Protein AF-A0A529XAT5-F1 (afdb_monomer)

Sequence (144 aa):
LGLAIGARLVDLMGGKIGVESEIGRGFVFWFAVPLPAHNQEAADKLVPVDVTGARVLVIDDNPVNREILLEQLRSWSFDCAAAESGAVGLAFLDRACQLGASVDCIILDYQMPGMNGADVAKAIASDSRLSSIPVVLLTSVDQV

Nearest PDB structures (foldseek):
  6xvu-assembly2_C  TM=8.994E-01  e=1.234E-06  Deinococcus radiodurans R1 = ATCC 13939 = DSM 20539
  8phx-assembly1_A  TM=9.118E-01  e=1.913E-05  Candida albicans SC5314
  8pdc-assembly1_A  TM=8.447E-01  e=1.913E-05  Thermochaetoides thermophila
  1oxk-assembly1_B  TM=8.726E-01  e=1.044E-04  Saccharomyces cerevisiae
  2r25-assembly1_B  TM=8.627E-01  e=3.851E-04  Saccharomyces cerevisiae

Mean predicted aligned error: 13.42 Å

Foldseek 3Di:
DCVVVVQVVQVVQVKDWDKDDDVPPGIDIDIDGDDPDPPPPPPPPPPPPVQAAAEEEEEAQDPVVVVVVVVVCVVSNYHYDYDNHLVRSVVVVVVCVVVVHDHQEYEAEQDDPPQGRVNSLVVQCPDPSRVPRYYHYDYDDPPD

pLDDT: mean 87.67, std 13.62, range [38.06, 97.94]

Radius of gyration: 25.43 Å; Cα contacts (8 Å, |Δi|>4): 197; chains: 1; bounding box: 49×33×68 Å

Solvent-accessible surface area (backbone atoms only — not comparable to full-atom values): 8511 Å² total; per-residue (Å²): 128,72,55,71,60,53,47,53,52,35,51,75,51,70,29,48,72,54,76,50,73,48,96,96,74,54,74,48,78,50,72,50,64,76,69,86,79,79,79,66,81,65,73,66,73,77,66,81,69,80,41,70,70,44,29,37,40,36,28,36,59,49,68,67,59,44,52,54,51,50,53,54,41,45,76,63,41,32,39,72,50,76,22,64,32,44,68,52,35,52,52,49,51,53,51,30,57,78,71,74,47,82,62,66,32,34,41,32,35,41,89,34,85,93,49,28,28,68,58,43,52,49,53,36,58,70,34,86,91,43,44,82,45,50,73,48,75,44,71,90,75,81,84,126

Secondary structure (DSSP, 8-state):
-THHHHHHHHHHTT-EEEEEEETTTEEEEEEE-------------------TT-EEEEE-S-HHHHHHHHHHHHHTT-EEEEESSHHHHHHHHHHHHHTT----EEEEES--SSS-HHHHHHHHHH-TTTTTS-EEEE------

Structure (mmCIF, N/CA/C/O backbone):
data_AF-A0A529XAT5-F1
#
_entry.id   AF-A0A529XAT5-F1
#
loop_
_atom_site.group_PDB
_atom_site.id
_atom_site.type_symbol
_atom_site.label_atom_id
_atom_site.label_alt_id
_atom_site.label_comp_id
_atom_site.label_asym_id
_atom_site.label_entity_id
_atom_site.label_seq_id
_atom_site.pdbx_PDB_ins_code
_atom_site.Cartn_x
_atom_site.Cartn_y
_atom_site.Cartn_z
_atom_site.occupancy
_atom_site.B_iso_or_equiv
_atom_site.auth_seq_id
_atom_site.auth_comp_id
_atom_site.auth_asym_id
_atom_site.auth_atom_id
_atom_site.pdbx_PDB_model_num
ATOM 1 N N . LEU A 1 1 ? 32.599 -4.491 -32.874 1.00 57.88 1 LEU A N 1
ATOM 2 C CA . LEU A 1 1 ? 31.161 -4.661 -33.185 1.00 57.88 1 LEU A CA 1
ATOM 3 C C . LEU A 1 1 ? 30.641 -5.859 -32.397 1.00 57.88 1 LEU A C 1
ATOM 5 O O . LEU A 1 1 ? 31.216 -6.930 -32.535 1.00 57.88 1 LEU A O 1
ATOM 9 N N . GLY A 1 2 ? 29.600 -5.698 -31.575 1.00 69.38 2 GLY A N 1
ATOM 10 C CA . GLY A 1 2 ? 29.016 -6.742 -30.705 1.00 69.38 2 GLY A CA 1
ATOM 11 C C . GLY A 1 2 ? 28.324 -7.912 -31.425 1.00 69.38 2 GLY A C 1
ATOM 12 O O . GLY A 1 2 ? 27.468 -8.573 -30.846 1.00 69.38 2 GLY A O 1
ATOM 13 N N . LEU A 1 3 ? 28.691 -8.183 -32.679 1.00 77.19 3 LEU A N 1
ATOM 14 C CA . LEU A 1 3 ? 28.099 -9.218 -33.527 1.00 77.19 3 LEU A CA 1
ATOM 15 C C . LEU A 1 3 ? 28.355 -10.630 -32.998 1.00 77.19 3 LEU A C 1
ATOM 17 O O . LEU A 1 3 ? 27.495 -11.484 -33.151 1.00 77.19 3 LEU A O 1
ATOM 21 N N . ALA A 1 4 ? 29.484 -10.872 -32.325 1.00 78.56 4 ALA A N 1
ATOM 22 C CA . ALA A 1 4 ? 29.755 -12.169 -31.700 1.00 78.56 4 ALA A CA 1
ATOM 23 C C . ALA A 1 4 ? 28.759 -12.489 -30.568 1.00 78.56 4 ALA A C 1
ATOM 25 O O . ALA A 1 4 ? 28.336 -13.632 -30.420 1.00 78.56 4 ALA A O 1
ATOM 26 N N . ILE A 1 5 ? 28.348 -11.471 -29.801 1.00 83.19 5 ILE A N 1
ATOM 27 C CA . ILE A 1 5 ? 27.349 -11.615 -28.732 1.00 83.19 5 ILE A CA 1
ATOM 28 C C . ILE A 1 5 ? 25.958 -11.797 -29.348 1.00 83.19 5 ILE A C 1
ATOM 30 O O . ILE A 1 5 ? 25.243 -12.722 -28.975 1.00 83.19 5 ILE A O 1
ATOM 34 N N . GLY A 1 6 ? 25.605 -10.968 -30.338 1.00 85.81 6 GLY A N 1
ATOM 35 C CA . GLY A 1 6 ? 24.329 -11.074 -31.050 1.00 85.81 6 GLY A CA 1
ATOM 36 C C . GLY A 1 6 ? 24.149 -12.421 -31.755 1.00 85.81 6 GLY A C 1
ATOM 37 O O . GLY A 1 6 ? 23.099 -13.039 -31.628 1.00 85.81 6 GLY A O 1
ATOM 38 N N . ALA A 1 7 ? 25.189 -12.927 -32.422 1.00 86.12 7 ALA A N 1
ATOM 39 C CA . ALA A 1 7 ? 25.148 -14.224 -33.089 1.00 86.12 7 ALA A CA 1
ATOM 40 C C . ALA A 1 7 ? 24.942 -15.373 -32.099 1.00 86.12 7 ALA A C 1
ATOM 42 O O . ALA A 1 7 ? 24.116 -16.245 -32.345 1.00 86.12 7 ALA A O 1
ATOM 43 N N . ARG A 1 8 ? 25.628 -15.341 -30.950 1.00 89.19 8 ARG A N 1
ATOM 44 C CA . ARG A 1 8 ? 25.456 -16.357 -29.907 1.00 89.19 8 ARG A CA 1
ATOM 45 C C . ARG A 1 8 ? 24.049 -16.346 -29.311 1.00 89.19 8 ARG A C 1
ATOM 47 O O . ARG A 1 8 ? 23.501 -17.409 -29.053 1.00 89.19 8 ARG A O 1
ATOM 54 N N . LEU A 1 9 ? 23.465 -15.167 -29.095 1.00 91.62 9 LEU A N 1
ATOM 55 C CA . LEU A 1 9 ? 22.089 -15.045 -28.605 1.00 91.62 9 LEU A CA 1
ATOM 56 C C . LEU A 1 9 ? 21.081 -15.588 -29.617 1.00 91.62 9 LEU A C 1
ATOM 58 O O . LEU A 1 9 ? 20.211 -16.368 -29.249 1.00 91.62 9 LEU A O 1
ATOM 62 N N . VAL A 1 10 ? 21.229 -15.224 -30.891 1.00 93.50 10 VAL A N 1
ATOM 63 C CA . VAL A 1 10 ? 20.347 -15.707 -31.958 1.00 93.50 10 VAL A CA 1
ATOM 64 C C . VAL A 1 10 ? 20.439 -17.229 -32.105 1.00 93.50 10 VAL A C 1
ATOM 66 O O . VAL A 1 10 ? 19.407 -17.874 -32.256 1.00 93.50 10 VAL A O 1
ATOM 69 N N . ASP A 1 11 ? 21.635 -17.810 -31.985 1.00 92.12 11 ASP A N 1
ATOM 70 C CA . ASP A 1 11 ? 21.846 -19.263 -32.037 1.00 92.12 11 ASP A CA 1
ATOM 71 C C . ASP A 1 11 ? 21.209 -19.981 -30.832 1.00 92.12 11 ASP A C 1
ATOM 73 O O . ASP A 1 11 ? 20.482 -20.960 -30.993 1.00 92.12 11 ASP A O 1
ATOM 77 N N . LEU A 1 12 ? 21.368 -19.430 -29.620 1.00 93.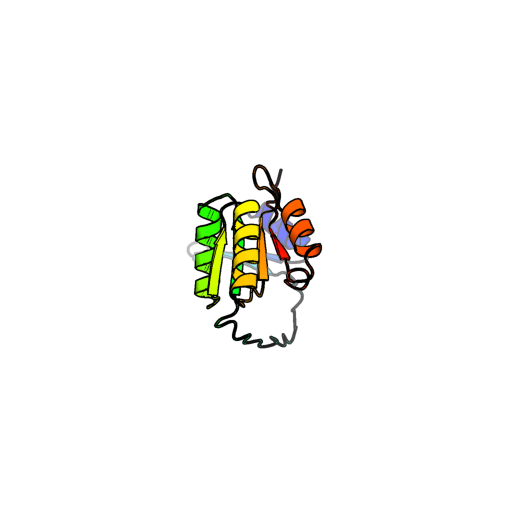75 12 LEU A N 1
ATOM 78 C CA . LEU A 1 12 ? 20.694 -19.932 -28.413 1.00 93.75 12 LEU A CA 1
ATOM 79 C C . LEU A 1 12 ? 19.163 -19.861 -28.512 1.00 93.75 12 LEU A C 1
ATOM 81 O O . LEU A 1 12 ? 18.472 -20.695 -27.931 1.00 93.75 12 LEU A O 1
ATOM 85 N N . MET A 1 13 ? 18.633 -18.885 -29.251 1.00 93.44 13 MET A N 1
ATOM 86 C CA . MET A 1 13 ? 17.202 -18.741 -29.532 1.00 93.44 13 MET A CA 1
ATOM 87 C C . MET A 1 13 ? 16.725 -19.617 -30.705 1.00 93.44 13 MET A C 1
ATOM 89 O O . MET A 1 13 ? 15.557 -19.540 -31.078 1.00 93.44 13 MET A O 1
ATOM 93 N N . GLY A 1 14 ? 17.596 -20.432 -31.313 1.00 94.06 14 GLY A N 1
ATOM 94 C CA . GLY A 1 14 ? 17.258 -21.270 -32.469 1.00 94.06 14 GLY A CA 1
ATOM 95 C C . GLY A 1 14 ? 16.994 -20.476 -33.754 1.00 94.06 14 GLY A C 1
ATOM 96 O O . GLY A 1 14 ? 16.244 -20.922 -34.624 1.00 94.06 14 GLY A O 1
ATOM 97 N N . GLY A 1 15 ? 17.553 -19.270 -33.851 1.00 94.25 15 GLY A N 1
ATOM 98 C CA . GLY A 1 15 ? 17.393 -18.353 -34.970 1.00 94.25 15 GLY A CA 1
ATOM 99 C C . GLY A 1 15 ? 18.531 -18.377 -35.993 1.00 94.25 15 GLY A C 1
ATOM 100 O O . GLY A 1 15 ? 19.396 -19.246 -35.996 1.00 94.25 15 GLY A O 1
ATOM 101 N N . LYS A 1 16 ? 18.531 -17.391 -36.892 1.00 94.81 16 LYS A N 1
ATOM 102 C CA . LYS A 1 16 ? 19.556 -17.153 -37.920 1.00 94.81 16 LYS A CA 1
ATOM 103 C C . LYS A 1 16 ? 19.934 -15.680 -37.946 1.00 94.81 16 LYS A C 1
ATOM 105 O O . LYS A 1 16 ? 19.069 -14.839 -37.744 1.00 94.81 16 LYS A O 1
ATOM 110 N N . ILE A 1 17 ? 21.195 -15.368 -38.227 1.00 94.19 17 ILE A N 1
ATOM 111 C CA . ILE A 1 17 ? 21.721 -14.000 -38.348 1.00 94.19 17 ILE A CA 1
ATOM 112 C C . ILE A 1 17 ? 22.560 -13.882 -39.627 1.00 94.19 17 ILE A C 1
ATOM 114 O O . ILE A 1 17 ? 23.216 -14.848 -40.019 1.00 94.19 17 ILE A O 1
ATOM 118 N N . GLY A 1 18 ? 22.557 -12.719 -40.275 1.00 91.12 18 GLY A N 1
ATOM 119 C CA . GLY A 1 18 ? 23.291 -12.480 -41.517 1.00 91.12 18 GLY A CA 1
ATOM 120 C C . GLY A 1 18 ? 23.582 -11.005 -41.783 1.00 91.12 18 GLY A C 1
ATOM 121 O O . GLY A 1 18 ? 23.167 -10.120 -41.031 1.00 91.12 18 GLY A O 1
ATOM 122 N N . VAL A 1 19 ? 24.335 -10.752 -42.855 1.00 91.88 19 VAL A N 1
ATOM 123 C CA . VAL A 1 19 ? 24.663 -9.407 -43.335 1.00 91.88 19 VAL A CA 1
ATOM 124 C C . VAL 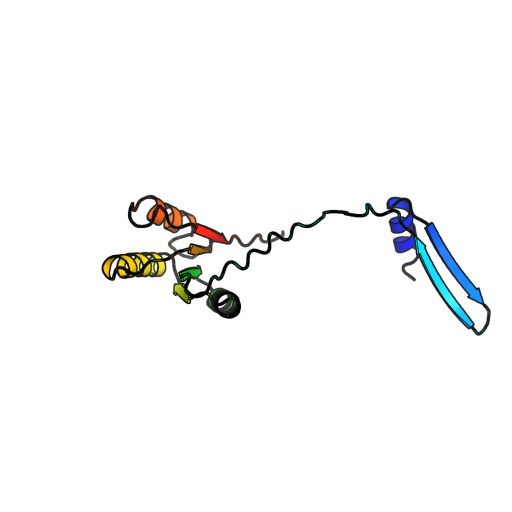A 1 19 ? 24.580 -9.350 -44.856 1.00 91.88 19 VAL A C 1
ATOM 126 O O . VAL A 1 19 ? 25.064 -10.246 -45.543 1.00 91.88 19 VAL A O 1
ATOM 129 N N . GLU A 1 20 ? 23.998 -8.277 -45.372 1.00 90.62 20 GLU A N 1
ATOM 130 C CA . GLU A 1 20 ? 24.003 -7.917 -46.787 1.00 90.62 20 GLU A CA 1
ATOM 131 C C . GLU A 1 20 ? 24.817 -6.632 -46.943 1.00 90.62 20 GLU A C 1
ATOM 133 O O . GLU A 1 20 ? 24.607 -5.672 -46.203 1.00 90.62 20 GLU A O 1
ATOM 138 N N . SER A 1 21 ? 25.799 -6.616 -47.844 1.00 91.38 21 SER A N 1
ATOM 139 C CA . SER A 1 21 ? 26.688 -5.466 -48.025 1.00 91.38 21 SER A CA 1
ATOM 140 C C . SER A 1 21 ? 27.130 -5.342 -49.476 1.00 91.38 21 SER A C 1
ATOM 142 O O . SER A 1 21 ? 27.502 -6.332 -50.106 1.00 91.38 21 SER A O 1
ATOM 144 N N . GLU A 1 22 ? 27.119 -4.112 -49.985 1.00 90.69 22 GLU A N 1
ATOM 145 C CA . GLU A 1 22 ? 27.620 -3.758 -51.311 1.00 90.69 22 GLU A CA 1
ATOM 146 C C . GLU A 1 22 ? 28.552 -2.543 -51.190 1.00 90.69 22 GLU A C 1
ATOM 148 O O . GLU A 1 22 ? 28.275 -1.579 -50.465 1.00 90.69 22 GLU A O 1
ATOM 153 N N . ILE A 1 23 ? 29.691 -2.592 -51.889 1.00 89.38 23 ILE A N 1
ATOM 154 C CA . ILE A 1 23 ? 30.718 -1.546 -51.817 1.00 89.38 23 ILE A CA 1
ATOM 155 C C . ILE A 1 23 ? 30.105 -0.205 -52.241 1.00 89.38 23 ILE A C 1
ATOM 157 O O . ILE A 1 23 ? 29.564 -0.070 -53.334 1.00 89.38 23 ILE A O 1
ATOM 161 N N . GLY A 1 24 ? 30.195 0.794 -51.361 1.00 91.38 24 GLY A N 1
ATOM 162 C CA . GLY A 1 24 ? 29.641 2.130 -51.595 1.00 91.38 24 GLY A CA 1
ATOM 163 C C . GLY A 1 24 ? 28.149 2.290 -51.273 1.00 91.38 24 GLY A C 1
ATOM 164 O O . GLY A 1 24 ? 27.636 3.393 -51.437 1.00 91.38 24 GLY A O 1
ATOM 165 N N . ARG A 1 25 ? 27.457 1.244 -50.792 1.00 89.62 25 ARG A N 1
ATOM 166 C CA . ARG A 1 25 ? 26.025 1.295 -50.417 1.00 89.62 25 ARG A CA 1
ATOM 167 C C . ARG A 1 25 ? 25.729 0.968 -48.950 1.00 89.62 25 ARG A C 1
ATOM 169 O O . ARG A 1 25 ? 24.597 1.135 -48.509 1.00 89.62 25 ARG A O 1
ATOM 176 N N . GLY A 1 26 ? 26.744 0.572 -48.184 1.00 88.50 26 GLY A N 1
ATOM 177 C CA . GLY A 1 26 ? 26.611 0.261 -46.759 1.00 88.50 26 GLY A CA 1
ATOM 178 C C . GLY A 1 26 ? 26.252 -1.203 -46.498 1.00 88.50 26 GLY A C 1
ATOM 179 O O . GLY A 1 26 ? 26.437 -2.057 -47.363 1.00 88.50 26 GLY A O 1
ATOM 180 N N . PHE A 1 27 ? 25.792 -1.486 -45.278 1.00 89.12 27 PHE A N 1
ATOM 181 C CA . PHE A 1 27 ? 25.517 -2.836 -44.786 1.00 89.12 27 PHE A CA 1
ATOM 182 C C . PHE A 1 27 ? 24.165 -2.917 -44.065 1.00 89.12 27 PHE A C 1
ATOM 184 O O . PHE A 1 27 ? 23.778 -1.995 -43.348 1.00 89.12 27 PHE A O 1
ATOM 191 N N . VAL A 1 28 ? 23.482 -4.052 -44.209 1.00 90.62 28 VAL A N 1
ATOM 192 C CA . VAL A 1 28 ? 22.258 -4.417 -43.485 1.00 90.62 28 VAL A CA 1
ATOM 193 C C . VAL A 1 28 ? 22.534 -5.691 -42.702 1.00 90.62 28 VAL A C 1
ATOM 195 O O . VAL A 1 28 ? 22.831 -6.725 -43.289 1.00 90.62 28 VAL A O 1
ATOM 198 N N . PHE A 1 29 ? 22.429 -5.627 -41.377 1.00 91.38 29 PHE A N 1
ATOM 199 C CA . PHE A 1 29 ? 22.450 -6.811 -40.519 1.00 91.38 29 PHE A CA 1
ATOM 200 C C . PHE A 1 29 ? 21.018 -7.247 -40.232 1.00 91.38 29 PHE A C 1
ATOM 202 O O . PHE A 1 29 ? 20.185 -6.418 -39.870 1.00 91.38 29 PHE A O 1
ATOM 209 N N . TRP A 1 30 ? 20.740 -8.539 -40.352 1.00 92.62 30 TRP A N 1
ATOM 210 C CA . TRP A 1 30 ? 19.417 -9.097 -40.091 1.00 92.62 30 TRP A CA 1
ATOM 211 C C . TRP A 1 30 ? 19.519 -10.329 -39.203 1.00 92.62 30 TRP A C 1
ATOM 213 O O . TRP A 1 30 ? 20.530 -11.030 -39.206 1.00 92.62 30 TRP A O 1
ATOM 223 N N . PHE A 1 31 ? 18.458 -10.609 -38.453 1.00 94.50 31 PHE A N 1
ATOM 224 C CA . PHE A 1 31 ? 18.286 -11.876 -37.757 1.00 94.50 31 PHE A CA 1
ATOM 225 C C . PHE A 1 31 ? 16.818 -12.308 -37.781 1.00 94.50 31 PHE A C 1
ATOM 227 O O . PHE A 1 31 ? 15.921 -11.486 -37.952 1.00 94.50 31 PHE A O 1
ATOM 234 N N . ALA A 1 32 ? 16.582 -13.601 -37.605 1.00 94.12 32 ALA A N 1
ATOM 235 C CA . ALA A 1 32 ? 15.264 -14.207 -37.499 1.00 94.12 32 ALA A CA 1
ATOM 236 C C . ALA A 1 32 ? 15.285 -15.220 -36.356 1.00 94.12 32 ALA A C 1
ATOM 238 O O . ALA A 1 32 ? 16.186 -16.049 -36.308 1.00 94.12 32 ALA A O 1
ATOM 239 N N . VAL A 1 33 ? 14.310 -15.172 -35.450 1.00 95.38 33 VAL A N 1
ATOM 240 C CA . VAL A 1 33 ? 14.195 -16.095 -34.309 1.00 95.38 33 VAL A CA 1
ATOM 241 C C . VAL A 1 33 ? 12.766 -16.640 -34.219 1.00 95.38 33 VAL A C 1
ATOM 243 O O . VAL A 1 33 ? 11.822 -15.884 -34.459 1.00 95.38 33 VAL A O 1
ATOM 246 N N . PRO A 1 34 ? 12.575 -17.929 -33.892 1.00 91.50 34 PRO A N 1
ATOM 247 C CA . PRO A 1 34 ? 11.258 -18.466 -33.586 1.00 91.50 34 PRO A CA 1
ATOM 248 C C . PRO A 1 34 ? 10.791 -17.929 -32.229 1.00 91.50 34 PRO A C 1
ATOM 250 O O . PRO A 1 34 ? 11.447 -18.131 -31.210 1.00 91.50 34 PRO A O 1
ATOM 253 N N . LEU A 1 35 ? 9.644 -17.252 -32.208 1.00 86.94 35 LEU A N 1
ATOM 254 C CA . LEU A 1 35 ? 8.996 -16.802 -30.977 1.00 86.94 35 LEU A CA 1
ATOM 255 C C . LEU A 1 35 ? 7.596 -17.416 -30.903 1.00 86.94 35 LEU A C 1
ATOM 257 O O . LEU A 1 35 ? 6.901 -17.445 -31.923 1.00 86.94 35 LEU A O 1
ATOM 261 N N . PRO A 1 36 ? 7.158 -17.910 -29.732 1.00 83.69 36 PRO A N 1
ATOM 262 C CA . PRO A 1 36 ? 5.778 -18.331 -29.563 1.00 83.69 36 PRO A CA 1
ATOM 263 C C . PRO A 1 36 ? 4.861 -17.128 -29.805 1.00 83.69 36 PRO A C 1
ATOM 265 O O . PRO A 1 36 ? 4.966 -16.104 -29.130 1.00 83.69 36 PRO A O 1
ATOM 268 N N . ALA A 1 37 ? 3.962 -17.251 -30.781 1.00 79.31 37 ALA A N 1
ATOM 269 C CA . ALA A 1 37 ? 2.887 -16.291 -30.957 1.00 79.31 37 ALA A CA 1
ATOM 270 C C . ALA A 1 37 ? 1.915 -16.478 -29.792 1.00 79.31 37 ALA A C 1
ATOM 272 O O . ALA A 1 37 ? 1.180 -17.466 -29.732 1.00 79.31 37 ALA A O 1
ATOM 273 N N . HIS A 1 38 ? 1.945 -15.553 -28.838 1.00 71.88 38 HIS A N 1
ATOM 274 C CA . HIS A 1 38 ? 0.986 -15.548 -27.747 1.00 71.88 38 HIS A CA 1
ATOM 275 C C . HIS A 1 38 ? -0.369 -15.088 -28.282 1.00 71.88 38 HIS A C 1
ATOM 277 O O . HIS A 1 38 ? -0.685 -13.904 -28.265 1.00 71.88 38 HIS A O 1
ATOM 283 N N . ASN A 1 39 ? -1.163 -16.031 -28.791 1.00 68.50 39 ASN A N 1
ATOM 284 C CA . ASN A 1 39 ? -2.568 -15.801 -29.104 1.00 68.50 39 ASN A CA 1
ATOM 285 C C . ASN A 1 39 ? -3.401 -16.017 -27.836 1.00 68.50 39 ASN A C 1
ATOM 287 O O . ASN A 1 39 ? -4.249 -16.906 -27.773 1.00 68.50 39 ASN A O 1
ATOM 291 N N . GLN A 1 40 ? -3.128 -15.233 -26.791 1.00 57.78 40 GLN A N 1
ATOM 292 C CA . GLN A 1 40 ? -4.223 -14.919 -25.895 1.00 57.78 40 GLN A CA 1
ATOM 293 C C . GLN A 1 40 ? -5.123 -13.992 -26.700 1.00 57.78 40 GLN A C 1
ATOM 295 O O . GLN A 1 40 ? -4.785 -12.835 -26.941 1.00 57.78 40 GLN A O 1
ATOM 300 N N . GLU A 1 41 ? -6.308 -14.489 -27.048 1.00 57.41 41 GLU A N 1
ATOM 301 C CA . GLU A 1 41 ? -7.487 -13.681 -26.785 1.00 57.41 41 GLU A CA 1
ATOM 302 C C . GLU A 1 41 ? -7.368 -13.273 -25.318 1.00 57.41 41 GLU A C 1
ATOM 304 O O . GLU A 1 41 ? -7.826 -13.955 -24.400 1.00 57.41 41 GLU A O 1
ATOM 309 N N . ALA A 1 42 ? -6.662 -12.172 -25.079 1.00 54.78 42 ALA A N 1
ATOM 310 C CA . ALA A 1 42 ? -6.979 -11.352 -23.959 1.00 54.78 42 ALA A CA 1
ATOM 311 C C . ALA A 1 42 ? -8.434 -10.983 -24.252 1.00 54.78 42 ALA A C 1
ATOM 313 O O . ALA A 1 42 ? -8.742 -9.998 -24.915 1.00 54.78 42 ALA A O 1
ATOM 314 N N . ALA A 1 43 ? -9.352 -11.751 -23.673 1.00 53.41 43 ALA A N 1
ATOM 315 C CA . ALA A 1 43 ? -10.236 -11.070 -22.770 1.00 53.41 43 ALA A CA 1
ATOM 316 C C . ALA A 1 43 ? -9.307 -10.265 -21.848 1.00 53.41 43 ALA A C 1
ATOM 318 O O . ALA A 1 43 ? -8.959 -10.698 -20.750 1.00 53.41 43 ALA A O 1
ATOM 319 N N . ASP A 1 44 ? -8.902 -9.077 -22.318 1.00 50.62 44 ASP A N 1
ATO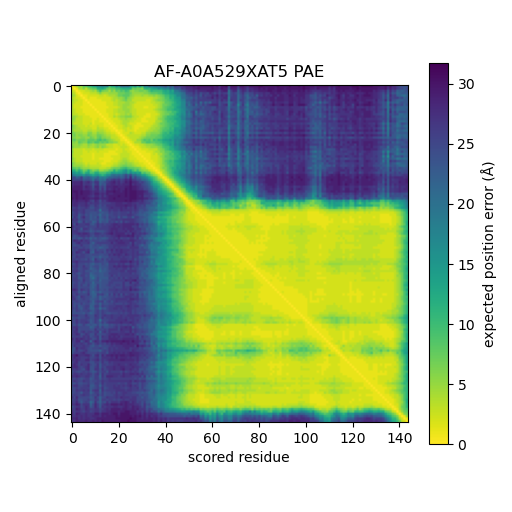M 320 C CA . ASP A 1 44 ? -9.107 -7.882 -21.544 1.00 50.62 44 ASP A CA 1
ATOM 321 C C . ASP A 1 44 ? -10.477 -8.133 -20.939 1.00 50.62 44 ASP A C 1
ATOM 323 O O . ASP A 1 44 ? -11.527 -7.939 -21.557 1.00 50.62 44 ASP A O 1
ATOM 327 N N . LYS A 1 45 ? -10.478 -8.676 -19.720 1.00 48.06 45 LYS A N 1
ATOM 328 C CA . LYS A 1 45 ? -11.484 -8.251 -18.787 1.00 48.06 45 LYS A CA 1
ATOM 329 C C . LYS A 1 45 ? -11.250 -6.756 -18.773 1.00 48.06 45 LYS A C 1
ATOM 331 O O . LYS A 1 45 ? -10.382 -6.268 -18.061 1.00 48.06 45 LYS A O 1
ATOM 336 N N . LEU A 1 46 ? -11.961 -6.073 -19.667 1.00 51.31 46 LEU A N 1
ATOM 337 C CA . LEU A 1 46 ? -12.294 -4.684 -19.558 1.00 51.31 46 LEU A CA 1
ATOM 338 C C . LEU A 1 46 ? -12.940 -4.624 -18.190 1.00 51.31 46 LEU A C 1
ATOM 340 O O . LEU A 1 46 ? -14.130 -4.885 -18.028 1.00 51.31 46 LEU A O 1
ATOM 344 N N . VAL A 1 47 ? -12.118 -4.401 -17.181 1.00 52.12 47 VAL A N 1
ATOM 345 C CA . VAL A 1 47 ? -12.601 -3.851 -15.950 1.00 52.12 47 VAL A CA 1
ATOM 346 C C . VAL A 1 47 ? -12.300 -2.378 -16.114 1.00 52.12 47 VAL A C 1
ATOM 348 O O . VAL A 1 47 ? -11.210 -1.933 -15.763 1.00 52.12 47 VAL A O 1
ATOM 351 N N . PRO A 1 48 ? -13.241 -1.575 -16.636 1.00 50.66 48 PRO A N 1
ATOM 352 C CA . PRO A 1 48 ? -13.394 -0.290 -16.010 1.00 50.66 48 PRO A CA 1
ATOM 353 C C . PRO A 1 48 ? -13.887 -0.612 -14.593 1.00 50.66 48 PRO A C 1
ATOM 355 O O . PRO A 1 48 ? -15.089 -0.687 -14.345 1.00 50.66 48 PRO A O 1
ATOM 358 N N . VAL A 1 49 ? -12.962 -0.912 -13.670 1.00 62.72 49 VAL A N 1
ATOM 359 C CA . VAL A 1 49 ? -13.259 -0.647 -12.267 1.00 62.72 49 VAL A CA 1
ATOM 360 C C . VAL A 1 49 ? -13.274 0.865 -12.237 1.00 62.72 49 VAL A C 1
ATOM 362 O O . VAL A 1 49 ? -12.222 1.496 -12.314 1.00 62.72 49 VAL A O 1
ATOM 365 N N . ASP A 1 50 ? -14.465 1.448 -12.248 1.00 70.69 50 ASP A N 1
ATOM 366 C CA . ASP A 1 50 ? -14.578 2.829 -11.832 1.00 70.69 50 ASP A CA 1
ATOM 367 C C . ASP A 1 50 ? -14.166 2.860 -10.358 1.00 70.69 50 ASP A C 1
ATOM 369 O O . ASP A 1 50 ? -14.904 2.434 -9.473 1.00 70.69 50 ASP A O 1
ATOM 373 N N . VAL A 1 51 ? -12.915 3.242 -10.127 1.00 76.81 51 VAL A N 1
ATOM 374 C CA . VAL A 1 51 ? -12.321 3.379 -8.797 1.00 76.81 51 VAL A CA 1
ATOM 375 C C . VAL A 1 51 ? -12.586 4.767 -8.218 1.00 76.81 51 VAL A C 1
ATOM 377 O O . VAL A 1 51 ? -12.082 5.084 -7.142 1.00 76.81 51 VAL A O 1
ATOM 380 N N . THR A 1 52 ? -13.373 5.601 -8.913 1.00 77.25 52 THR A N 1
ATOM 381 C CA . THR A 1 52 ? -13.692 6.956 -8.470 1.00 77.25 52 THR A CA 1
ATOM 382 C C . THR A 1 52 ? -14.335 6.907 -7.089 1.00 77.25 52 THR A C 1
ATOM 384 O O . THR A 1 52 ? -15.424 6.366 -6.898 1.00 77.25 52 THR A O 1
ATOM 387 N N . GLY A 1 53 ? -13.648 7.494 -6.110 1.00 78.50 53 GLY A N 1
ATOM 388 C CA . GLY A 1 53 ? -14.111 7.567 -4.725 1.00 78.50 53 GLY A CA 1
ATOM 389 C C . GLY A 1 53 ? -13.758 6.366 -3.846 1.00 78.50 53 GLY A C 1
ATOM 390 O O . GLY A 1 53 ? -14.079 6.408 -2.659 1.00 78.50 53 GLY A O 1
ATOM 391 N N . ALA A 1 54 ? -13.075 5.342 -4.370 1.00 91.25 54 ALA A N 1
ATOM 392 C CA . ALA A 1 54 ? -12.447 4.327 -3.526 1.00 91.25 54 ALA A CA 1
ATOM 393 C C . ALA A 1 54 ? -11.318 4.967 -2.702 1.00 91.25 54 ALA A C 1
ATOM 395 O O . ALA A 1 54 ? -10.524 5.752 -3.228 1.00 91.25 54 ALA A O 1
ATOM 396 N N . ARG A 1 55 ? -11.264 4.642 -1.407 1.00 95.12 55 ARG A N 1
ATOM 397 C CA . ARG A 1 55 ? -10.405 5.297 -0.414 1.00 95.12 55 ARG A CA 1
ATOM 398 C C . ARG A 1 55 ? -9.204 4.444 -0.047 1.00 95.12 55 ARG A C 1
ATOM 400 O O . ARG A 1 55 ? -9.352 3.385 0.564 1.00 95.12 55 ARG A O 1
ATOM 407 N N . VAL A 1 56 ? -8.010 4.940 -0.351 1.00 96.69 56 VAL A N 1
ATOM 408 C CA . VAL A 1 56 ? -6.743 4.249 -0.089 1.00 96.69 56 VAL A CA 1
ATOM 409 C C . VAL A 1 56 ? -5.937 4.995 0.970 1.00 96.69 56 VAL A C 1
ATOM 411 O O . VAL A 1 56 ? -5.669 6.190 0.840 1.00 96.69 56 VAL A O 1
ATOM 414 N N . LEU A 1 57 ? -5.517 4.288 2.018 1.00 97.94 57 LEU A N 1
ATOM 415 C CA . LEU A 1 57 ? -4.575 4.813 3.005 1.00 97.94 57 LEU A CA 1
ATOM 416 C C . LEU A 1 57 ? -3.169 4.296 2.700 1.00 97.94 57 LEU A C 1
ATOM 418 O O . LEU A 1 57 ? -2.951 3.089 2.661 1.00 97.94 57 LEU A O 1
ATOM 422 N N . VAL A 1 58 ? -2.213 5.203 2.535 1.00 97.81 58 VAL A N 1
ATOM 423 C CA . VAL A 1 58 ? -0.786 4.881 2.417 1.00 97.81 58 VAL A CA 1
ATOM 424 C C . VAL A 1 58 ? -0.111 5.080 3.773 1.00 97.81 58 VAL A C 1
ATOM 426 O O . VAL A 1 58 ? -0.289 6.121 4.402 1.00 97.81 58 VAL A O 1
ATOM 429 N N . ILE A 1 59 ? 0.673 4.112 4.236 1.00 97.31 59 ILE A N 1
ATOM 430 C CA . ILE A 1 59 ? 1.470 4.208 5.464 1.00 97.31 59 ILE A CA 1
ATOM 431 C C . ILE A 1 59 ? 2.923 3.897 5.099 1.00 97.31 59 ILE A C 1
ATOM 433 O O . ILE A 1 59 ? 3.243 2.752 4.792 1.00 97.31 59 ILE A O 1
ATOM 437 N N . ASP A 1 60 ? 3.774 4.919 5.109 1.00 96.12 60 ASP A N 1
ATOM 438 C CA . ASP A 1 60 ? 5.189 4.834 4.723 1.00 96.12 60 ASP A CA 1
ATOM 439 C C . ASP A 1 60 ? 5.957 5.953 5.447 1.00 96.12 60 ASP A C 1
ATOM 441 O O . ASP A 1 60 ? 5.450 7.075 5.559 1.00 96.12 60 ASP A O 1
ATOM 445 N N . ASP A 1 61 ? 7.1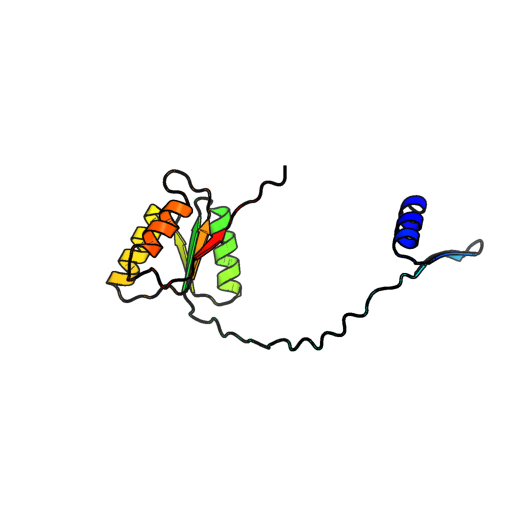46 5.679 5.981 1.00 94.88 61 ASP A N 1
ATOM 446 C CA . ASP A 1 61 ? 7.938 6.652 6.742 1.00 94.88 61 ASP A CA 1
ATOM 447 C C . ASP A 1 61 ? 8.719 7.629 5.851 1.00 94.88 61 ASP A C 1
ATOM 449 O O . ASP A 1 61 ? 8.992 8.768 6.255 1.00 94.88 61 ASP A O 1
ATOM 453 N N . ASN A 1 62 ? 8.960 7.272 4.593 1.00 94.19 62 ASN A N 1
ATOM 454 C CA . ASN A 1 62 ? 9.658 8.097 3.628 1.00 94.19 62 ASN A CA 1
ATOM 455 C C . ASN A 1 62 ? 8.708 9.103 2.937 1.00 94.19 62 ASN A C 1
ATOM 457 O O . ASN A 1 62 ? 7.788 8.717 2.208 1.00 94.19 62 ASN A O 1
ATOM 461 N N . PRO A 1 63 ? 8.929 10.425 3.093 1.00 94.94 63 PRO A N 1
ATOM 462 C CA . PRO A 1 63 ? 8.084 11.447 2.470 1.00 94.94 63 PRO A CA 1
ATOM 463 C C . PRO A 1 63 ? 8.030 11.359 0.944 1.00 94.94 63 PRO A C 1
ATOM 465 O O . PRO A 1 63 ? 6.976 11.623 0.371 1.00 94.94 63 PRO A O 1
ATOM 468 N N . VAL A 1 64 ? 9.128 10.955 0.299 1.00 94.94 64 VAL A N 1
ATOM 469 C CA . VAL A 1 64 ? 9.203 10.840 -1.163 1.00 94.94 64 VAL A CA 1
ATOM 470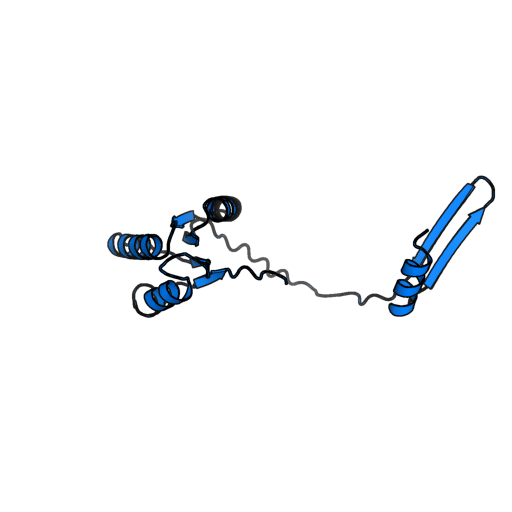 C C . VAL A 1 64 ? 8.314 9.699 -1.655 1.00 94.94 64 VAL A C 1
ATOM 472 O O . VAL A 1 64 ? 7.551 9.881 -2.601 1.00 94.94 64 VAL A O 1
ATOM 475 N N . ASN A 1 65 ? 8.347 8.546 -0.981 1.00 94.06 65 ASN A N 1
ATOM 476 C CA . ASN A 1 65 ? 7.489 7.410 -1.324 1.00 94.06 65 ASN A CA 1
ATOM 477 C C . ASN A 1 65 ? 6.010 7.774 -1.184 1.00 94.06 65 ASN A C 1
ATOM 479 O O . ASN A 1 65 ? 5.218 7.496 -2.085 1.00 94.06 65 ASN A O 1
ATOM 483 N N . ARG A 1 66 ? 5.640 8.444 -0.083 1.00 95.81 66 ARG A N 1
ATOM 484 C CA . ARG A 1 66 ? 4.264 8.914 0.131 1.00 95.81 66 ARG A CA 1
ATOM 485 C C . ARG A 1 66 ? 3.799 9.832 -0.994 1.00 95.81 66 ARG A C 1
ATOM 487 O O . ARG A 1 66 ? 2.690 9.657 -1.485 1.00 95.81 66 ARG A O 1
ATOM 494 N N . GLU A 1 67 ? 4.621 10.797 -1.399 1.00 96.75 67 GLU A N 1
ATOM 495 C CA . GLU A 1 67 ? 4.277 11.737 -2.470 1.00 96.75 67 GLU A CA 1
ATOM 496 C C . GLU A 1 67 ? 4.066 11.016 -3.807 1.00 96.75 67 GLU A C 1
ATOM 498 O O . GLU A 1 67 ? 3.005 11.163 -4.413 1.00 96.75 67 GLU A O 1
ATOM 503 N N . ILE A 1 68 ? 5.001 10.144 -4.197 1.00 95.19 68 ILE A N 1
ATOM 504 C CA . ILE A 1 68 ? 4.907 9.344 -5.427 1.00 95.19 68 ILE A CA 1
ATOM 505 C C . ILE A 1 68 ? 3.643 8.471 -5.428 1.00 95.19 68 ILE A C 1
ATOM 507 O O . ILE A 1 68 ? 2.914 8.433 -6.421 1.00 95.19 68 ILE A O 1
ATOM 511 N N . LEU A 1 69 ? 3.361 7.775 -4.322 1.00 95.56 69 LEU A N 1
ATOM 512 C CA . LEU A 1 69 ? 2.184 6.910 -4.209 1.00 95.56 69 LEU A CA 1
ATOM 513 C C . LEU A 1 69 ? 0.883 7.718 -4.273 1.00 95.56 69 LEU A C 1
ATOM 515 O O . LEU A 1 69 ? -0.047 7.319 -4.971 1.00 95.56 69 LEU A O 1
ATOM 519 N N . LEU A 1 70 ? 0.812 8.868 -3.596 1.00 96.06 70 LEU A N 1
ATOM 520 C CA . LEU A 1 70 ? -0.360 9.745 -3.650 1.00 96.06 70 LEU A CA 1
ATOM 521 C C . LEU A 1 70 ? -0.597 10.301 -5.059 1.00 96.06 70 LEU A C 1
ATOM 523 O O . LEU A 1 70 ? -1.743 10.346 -5.504 1.00 96.06 70 LEU A O 1
ATOM 527 N N . GLU A 1 71 ? 0.449 10.723 -5.772 1.00 95.94 71 GLU A N 1
ATOM 528 C CA . GLU A 1 71 ? 0.327 11.196 -7.156 1.00 95.94 71 GLU A CA 1
ATOM 529 C C . GLU A 1 71 ? -0.205 10.100 -8.084 1.00 95.94 71 GLU A C 1
ATOM 531 O O . GLU A 1 71 ? -1.145 10.342 -8.846 1.00 95.94 71 GLU A O 1
ATOM 536 N N . GLN A 1 72 ? 0.335 8.882 -7.977 1.00 93.88 72 GLN A N 1
ATOM 537 C CA . GLN A 1 72 ? -0.122 7.741 -8.771 1.00 93.88 72 GLN A CA 1
ATOM 538 C C . GLN A 1 72 ? -1.585 7.397 -8.475 1.00 93.88 72 GLN A C 1
ATOM 540 O O . GLN A 1 72 ? -2.392 7.321 -9.403 1.00 93.88 72 GLN A O 1
ATOM 545 N N . LEU A 1 73 ? -1.957 7.271 -7.198 1.00 93.88 73 LEU A N 1
ATOM 546 C CA . LEU A 1 73 ? -3.328 6.958 -6.784 1.00 93.88 73 LEU A CA 1
ATOM 547 C C . LEU A 1 73 ? -4.330 8.018 -7.265 1.00 93.88 73 LEU A C 1
ATOM 549 O O . LEU A 1 73 ? -5.377 7.673 -7.813 1.00 93.88 73 LEU A O 1
ATOM 553 N N . ARG A 1 74 ? -3.991 9.308 -7.145 1.00 93.25 74 ARG A N 1
ATOM 554 C CA . ARG A 1 74 ? -4.830 10.406 -7.656 1.00 93.25 74 ARG A CA 1
ATOM 555 C C . ARG A 1 74 ? -4.955 10.380 -9.172 1.00 93.25 74 ARG A C 1
ATOM 557 O O . ARG A 1 74 ? -6.040 10.636 -9.685 1.00 93.25 74 ARG A O 1
ATOM 564 N N . SER A 1 75 ? -3.880 10.053 -9.894 1.00 91.44 75 SER A N 1
ATOM 565 C CA . SER A 1 75 ? -3.923 9.918 -11.358 1.00 91.44 75 SER A CA 1
ATOM 566 C C . SER A 1 75 ? -4.880 8.809 -11.812 1.00 91.44 75 SER A C 1
ATOM 568 O O . SER A 1 75 ? -5.464 8.893 -12.891 1.00 91.44 75 SER A O 1
ATOM 570 N N . TRP A 1 76 ? -5.092 7.806 -10.956 1.00 89.44 76 TRP A N 1
ATOM 571 C CA . TRP A 1 76 ? -6.062 6.731 -11.145 1.00 89.44 76 TRP A CA 1
ATOM 572 C C . TRP A 1 76 ? -7.440 7.038 -10.540 1.00 89.44 76 TRP A C 1
ATOM 574 O O . TRP A 1 76 ? -8.304 6.177 -10.575 1.00 89.44 76 TRP A O 1
ATOM 584 N N . SER A 1 77 ? -7.690 8.262 -10.057 1.00 89.88 77 SER A N 1
ATOM 585 C CA . SER A 1 77 ? -8.966 8.724 -9.472 1.00 89.88 77 SER A CA 1
ATOM 586 C C . SER A 1 77 ? -9.350 8.124 -8.108 1.00 89.88 77 SER A C 1
ATOM 588 O O . SER A 1 77 ? -10.511 8.222 -7.701 1.00 89.88 77 SER A O 1
ATOM 590 N N . PHE A 1 78 ? -8.393 7.562 -7.363 1.00 92.56 78 PHE A N 1
ATOM 591 C CA . PHE A 1 78 ? -8.616 7.193 -5.961 1.00 92.56 78 PHE A CA 1
ATOM 592 C C . PHE A 1 78 ? -8.688 8.432 -5.060 1.00 92.56 78 PHE A C 1
ATOM 594 O O . PHE A 1 78 ? -7.953 9.406 -5.250 1.00 92.56 78 PHE A O 1
ATOM 601 N N . ASP A 1 79 ? -9.524 8.360 -4.026 1.00 93.75 79 ASP A N 1
ATOM 602 C CA . ASP A 1 79 ? -9.403 9.228 -2.857 1.00 93.75 79 ASP A CA 1
ATOM 603 C C . ASP A 1 79 ? -8.313 8.639 -1.954 1.00 93.75 79 ASP A C 1
ATOM 605 O O . ASP A 1 79 ? -8.328 7.448 -1.644 1.00 93.75 79 ASP A O 1
ATOM 609 N N . CYS A 1 80 ? -7.308 9.422 -1.575 1.00 94.75 80 CYS A N 1
ATOM 610 C CA . CYS A 1 80 ? -6.148 8.873 -0.882 1.00 94.75 80 CYS A CA 1
ATOM 611 C C . CYS A 1 80 ? -5.590 9.803 0.192 1.00 94.75 80 CYS A C 1
ATOM 613 O O . CYS A 1 80 ? -5.444 11.014 -0.004 1.00 94.75 80 CYS A O 1
ATOM 615 N N . ALA A 1 81 ? -5.201 9.196 1.309 1.00 96.44 81 ALA A N 1
ATOM 616 C CA . ALA A 1 81 ? -4.523 9.842 2.424 1.00 96.44 81 ALA A CA 1
ATOM 617 C C . ALA A 1 81 ? -3.209 9.114 2.723 1.00 96.44 81 ALA A C 1
ATOM 619 O O . ALA A 1 81 ? -3.056 7.940 2.386 1.00 96.44 81 ALA A O 1
ATOM 620 N N . ALA A 1 82 ? -2.266 9.801 3.367 1.00 97.12 82 ALA A N 1
ATOM 621 C CA . ALA A 1 82 ? -0.999 9.203 3.765 1.00 97.12 82 ALA A CA 1
ATOM 622 C C . ALA A 1 82 ? -0.694 9.455 5.244 1.00 97.12 82 ALA A C 1
ATOM 624 O O . ALA A 1 82 ? -0.994 10.525 5.776 1.00 97.12 82 ALA A O 1
ATOM 625 N N . ALA A 1 83 ? -0.062 8.477 5.883 1.00 97.25 83 ALA A N 1
ATOM 626 C CA . ALA A 1 83 ? 0.456 8.539 7.238 1.00 97.25 83 ALA A CA 1
ATOM 627 C C . ALA A 1 83 ? 1.967 8.290 7.226 1.00 97.25 83 ALA A C 1
ATOM 629 O O . ALA A 1 83 ? 2.455 7.408 6.526 1.00 97.25 83 ALA A O 1
ATOM 630 N N . GLU A 1 84 ? 2.699 9.063 8.024 1.00 95.31 84 GLU A N 1
ATOM 631 C CA . GLU A 1 84 ? 4.167 9.016 8.099 1.00 95.31 84 GLU A CA 1
ATOM 632 C C . GLU A 1 84 ? 4.720 7.913 9.013 1.00 95.31 84 GLU A C 1
ATOM 634 O O . GLU A 1 84 ? 5.926 7.785 9.177 1.00 95.31 84 GLU A O 1
ATOM 639 N N . SER A 1 85 ? 3.853 7.159 9.686 1.00 96.00 85 SER A N 1
ATOM 640 C CA . SER A 1 85 ? 4.258 6.040 10.536 1.00 96.00 85 SER A CA 1
ATOM 641 C C . SER A 1 85 ? 3.080 5.116 10.819 1.00 96.00 85 SER A C 1
ATOM 643 O O . SER A 1 85 ? 1.917 5.526 10.735 1.00 96.00 85 SER A O 1
ATOM 645 N N . GLY A 1 86 ? 3.380 3.890 11.254 1.00 95.38 86 GLY A N 1
ATOM 646 C CA . GLY A 1 86 ? 2.368 2.932 11.699 1.00 95.38 86 GLY A CA 1
ATOM 647 C C . GLY A 1 86 ? 1.433 3.479 12.783 1.00 95.38 86 GLY A C 1
ATOM 648 O O . GLY A 1 86 ? 0.219 3.306 12.697 1.00 95.38 86 GLY A O 1
ATOM 649 N N . ALA A 1 87 ? 1.968 4.217 13.763 1.00 96.12 87 ALA A N 1
ATOM 650 C CA . ALA A 1 87 ? 1.170 4.810 14.838 1.00 96.12 87 ALA A CA 1
ATOM 651 C C . ALA A 1 87 ? 0.180 5.868 14.319 1.00 96.12 87 ALA A C 1
ATOM 653 O O . ALA A 1 87 ? -0.988 5.868 14.710 1.00 96.12 87 ALA A O 1
ATOM 654 N N . VAL A 1 88 ? 0.630 6.739 13.408 1.00 97.12 88 VAL A N 1
ATOM 655 C CA . VAL A 1 88 ? -0.232 7.749 12.774 1.00 97.12 88 VAL A CA 1
ATOM 656 C C . VAL A 1 88 ? -1.291 7.077 11.896 1.00 97.12 88 VAL A C 1
ATOM 658 O O . VAL A 1 88 ? -2.452 7.480 11.931 1.00 97.12 88 VAL A O 1
ATOM 661 N N . GLY A 1 89 ? -0.928 6.016 11.170 1.00 96.81 89 GLY A N 1
ATOM 662 C CA . GLY A 1 89 ? -1.858 5.246 10.343 1.00 96.81 89 GLY A CA 1
ATOM 663 C C . GLY A 1 89 ? -2.964 4.571 11.157 1.00 96.81 89 GLY A C 1
ATOM 664 O O . GLY A 1 89 ? -4.139 4.689 10.819 1.00 96.81 89 GLY A O 1
ATOM 665 N N . LEU A 1 90 ? -2.621 3.932 12.279 1.00 96.88 90 LEU A N 1
ATOM 666 C CA . LEU A 1 90 ? -3.610 3.327 13.178 1.00 96.88 90 LEU A CA 1
ATOM 667 C C . LEU A 1 90 ? -4.524 4.378 13.826 1.00 96.88 90 LEU A C 1
ATOM 669 O O . LEU A 1 90 ? -5.734 4.169 13.907 1.00 96.88 90 LEU A O 1
ATOM 673 N N . ALA A 1 91 ? -3.977 5.526 14.239 1.00 97.06 91 ALA A N 1
ATOM 674 C CA . ALA A 1 91 ? -4.776 6.629 14.775 1.00 97.06 91 ALA A CA 1
ATOM 675 C C . ALA A 1 91 ? -5.739 7.212 13.725 1.00 97.06 91 ALA A C 1
ATOM 677 O O . ALA A 1 91 ? -6.885 7.537 14.043 1.00 97.06 91 ALA A O 1
ATOM 678 N N . PHE A 1 92 ? -5.298 7.306 12.466 1.00 97.00 92 PHE A N 1
ATOM 679 C CA . PHE A 1 92 ? -6.143 7.709 11.345 1.00 97.00 92 PHE A CA 1
ATOM 680 C C . PHE A 1 92 ? -7.304 6.730 11.141 1.00 97.00 92 PHE A C 1
ATOM 682 O O . PHE A 1 92 ? -8.451 7.164 11.042 1.00 97.00 92 PHE A O 1
ATOM 689 N N . LEU A 1 93 ? -7.028 5.421 11.126 1.00 96.62 93 LEU A N 1
ATOM 690 C CA . LEU A 1 93 ? -8.051 4.382 10.967 1.00 96.62 93 LEU A CA 1
ATOM 691 C C . LEU A 1 93 ? -9.071 4.402 12.107 1.00 96.62 93 LEU A C 1
ATOM 693 O O . LEU A 1 93 ? -10.274 4.340 11.854 1.00 96.62 93 LEU A O 1
ATOM 697 N N . ASP A 1 94 ? -8.622 4.554 13.355 1.00 95.81 94 ASP A N 1
ATOM 698 C CA . ASP A 1 94 ? -9.547 4.659 14.485 1.00 95.81 94 ASP A CA 1
ATOM 699 C C . ASP A 1 94 ? -10.433 5.906 14.363 1.00 95.81 94 ASP A C 1
ATOM 701 O O . ASP A 1 94 ? -11.651 5.832 14.553 1.00 95.81 94 ASP A O 1
ATOM 705 N N . ARG A 1 95 ? -9.860 7.045 13.950 1.00 95.75 95 ARG A N 1
ATOM 706 C CA . ARG A 1 95 ? -10.639 8.266 13.730 1.00 95.75 95 ARG A CA 1
ATOM 707 C C . ARG A 1 95 ? -11.626 8.130 12.570 1.00 95.75 95 ARG A C 1
ATOM 709 O O . ARG A 1 95 ? -12.749 8.619 12.690 1.00 95.75 95 ARG A O 1
ATOM 716 N N . ALA A 1 96 ? -11.241 7.462 11.484 1.00 94.38 96 ALA A N 1
ATOM 717 C CA . ALA A 1 96 ? -12.125 7.172 10.359 1.00 94.38 96 ALA A CA 1
ATOM 718 C C . ALA A 1 96 ? -13.327 6.327 10.812 1.00 94.38 96 ALA A C 1
ATOM 720 O O . ALA A 1 96 ? -14.470 6.725 10.583 1.00 94.38 96 ALA A O 1
ATOM 721 N N . CYS A 1 97 ? -13.084 5.256 11.576 1.00 93.69 97 CYS A N 1
ATOM 722 C CA . CYS A 1 97 ? -14.132 4.433 12.181 1.00 93.69 97 CYS A CA 1
ATOM 723 C C . CYS A 1 97 ? -15.081 5.248 13.073 1.00 93.69 97 CYS A C 1
ATOM 725 O O . CYS A 1 97 ? -16.298 5.114 12.961 1.00 93.69 97 CYS A O 1
ATOM 727 N N . GLN A 1 98 ? -14.550 6.124 13.934 1.00 94.38 98 GLN A N 1
ATOM 728 C CA . GLN A 1 98 ? -15.367 6.991 14.798 1.00 94.38 98 GLN A CA 1
ATOM 729 C C . GLN A 1 98 ? -16.261 7.958 14.007 1.00 94.38 98 GLN A C 1
ATOM 731 O O . GLN A 1 98 ? -17.341 8.318 14.471 1.00 94.38 98 GLN A O 1
ATOM 736 N N . LEU A 1 99 ? -15.807 8.400 12.832 1.00 94.06 99 LEU A N 1
ATOM 737 C CA . LEU A 1 99 ? -16.535 9.315 11.950 1.00 94.06 99 LEU A CA 1
ATOM 738 C C . LEU A 1 99 ? -17.449 8.591 10.947 1.00 94.06 99 LEU A C 1
ATOM 740 O O . LEU A 1 99 ? -18.135 9.255 10.173 1.00 94.06 99 LEU A O 1
ATOM 744 N N . GLY A 1 100 ? -17.467 7.254 10.942 1.00 91.94 100 GLY A N 1
ATOM 745 C CA . GLY A 1 100 ? -18.210 6.462 9.959 1.00 91.94 100 GLY A CA 1
ATOM 746 C C . GLY A 1 100 ? -17.626 6.527 8.542 1.00 91.94 100 GLY A C 1
ATOM 747 O O . GLY A 1 100 ? -18.331 6.245 7.575 1.00 91.94 100 GLY A O 1
ATOM 748 N N . ALA A 1 101 ? -16.357 6.916 8.403 1.00 90.69 101 ALA A N 1
ATOM 749 C CA . ALA A 1 101 ? -15.637 6.880 7.138 1.00 90.69 101 ALA A CA 1
ATOM 750 C C . ALA A 1 101 ? -14.995 5.499 6.933 1.00 90.69 101 ALA A C 1
ATOM 752 O O . ALA A 1 101 ? -14.374 4.954 7.843 1.00 90.69 101 ALA A O 1
ATOM 753 N N . SER A 1 102 ? -15.130 4.947 5.727 1.00 90.50 102 SER A N 1
ATOM 754 C CA . SER A 1 102 ? -14.472 3.704 5.314 1.00 90.50 102 SER 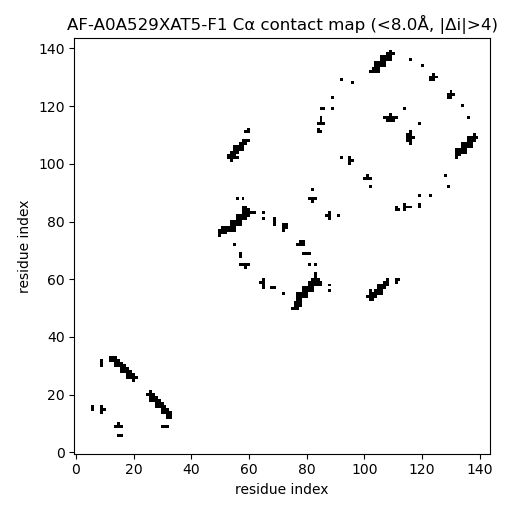A CA 1
ATOM 755 C C . SER A 1 102 ? -13.100 3.962 4.690 1.00 90.50 102 SER A C 1
ATOM 757 O O . SER A 1 102 ? -12.877 5.008 4.078 1.00 90.50 102 SER A O 1
ATOM 759 N N . VAL A 1 103 ? -12.212 2.976 4.824 1.00 95.88 103 VAL A N 1
ATOM 760 C CA . VAL A 1 103 ? -10.981 2.825 4.040 1.00 95.88 103 VAL A CA 1
ATOM 761 C C . VAL A 1 103 ? -11.092 1.491 3.313 1.00 95.88 103 VAL A C 1
ATOM 763 O O . VAL A 1 103 ? -11.343 0.469 3.948 1.00 95.88 103 VAL A O 1
ATOM 766 N N . ASP A 1 104 ? -10.933 1.510 1.995 1.00 95.19 104 ASP A N 1
ATOM 767 C CA . ASP A 1 104 ? -11.179 0.350 1.134 1.00 95.19 104 ASP A CA 1
ATOM 768 C C . ASP A 1 104 ? -9.906 -0.464 0.884 1.00 95.19 104 ASP A C 1
ATOM 770 O O . ASP A 1 104 ? -9.981 -1.644 0.555 1.00 95.19 104 ASP A O 1
ATOM 774 N N . CYS A 1 105 ? -8.731 0.150 1.046 1.00 96.06 105 CYS A N 1
ATOM 775 C CA . CYS A 1 105 ? -7.437 -0.516 0.937 1.00 96.06 105 CYS A CA 1
ATOM 776 C C . CYS A 1 105 ? -6.364 0.229 1.733 1.00 96.06 105 CYS A C 1
ATOM 778 O O . CYS A 1 105 ? -6.368 1.460 1.810 1.00 96.06 105 CYS A O 1
ATOM 780 N N . ILE A 1 106 ? -5.406 -0.519 2.279 1.00 97.56 106 ILE A N 1
ATOM 781 C CA . ILE A 1 106 ? -4.218 0.033 2.931 1.00 97.56 106 ILE A CA 1
ATOM 782 C C . ILE A 1 106 ? -2.985 -0.412 2.151 1.00 97.56 106 ILE A C 1
ATOM 784 O O . ILE A 1 106 ? -2.780 -1.605 1.952 1.00 97.56 106 ILE A O 1
ATOM 788 N N . ILE A 1 107 ? -2.162 0.540 1.724 1.00 97.12 107 ILE A N 1
ATOM 789 C CA . ILE A 1 107 ? -0.812 0.292 1.217 1.00 97.12 107 ILE A CA 1
ATOM 790 C C . ILE A 1 107 ? 0.151 0.573 2.365 1.00 97.12 107 ILE A C 1
ATOM 792 O O . ILE A 1 107 ? 0.154 1.672 2.916 1.00 97.12 107 ILE A O 1
ATOM 796 N N . LEU A 1 108 ? 0.936 -0.425 2.750 1.00 96.94 108 LEU A N 1
ATOM 797 C CA . LEU A 1 108 ? 1.731 -0.405 3.972 1.00 96.94 108 LEU A CA 1
ATOM 798 C C . LEU A 1 108 ? 3.178 -0.769 3.674 1.00 96.94 108 LEU A C 1
ATOM 800 O O . LEU A 1 108 ? 3.444 -1.891 3.243 1.00 96.94 108 LEU A O 1
ATOM 804 N N . ASP A 1 109 ? 4.104 0.141 3.953 1.00 95.00 109 ASP A N 1
ATOM 805 C CA . ASP A 1 109 ? 5.522 -0.190 3.943 1.00 95.00 109 ASP A CA 1
ATOM 806 C C . ASP A 1 109 ? 5.868 -1.165 5.079 1.00 95.00 109 ASP A C 1
ATOM 808 O O . ASP A 1 109 ? 5.365 -1.082 6.206 1.00 95.00 109 ASP A O 1
ATOM 812 N N . TYR A 1 110 ? 6.723 -2.137 4.772 1.00 91.94 110 TYR A N 1
ATOM 813 C CA . TYR A 1 110 ? 7.168 -3.117 5.749 1.00 91.94 110 TYR A CA 1
ATOM 814 C C . TYR A 1 110 ? 8.223 -2.551 6.705 1.00 91.94 110 TYR A C 1
ATOM 816 O O . TYR A 1 110 ? 8.213 -2.901 7.891 1.00 91.94 110 TYR A O 1
ATOM 824 N N . GLN A 1 111 ? 9.132 -1.703 6.216 1.00 89.62 111 GLN A N 1
ATOM 825 C CA . GLN A 1 111 ? 10.338 -1.274 6.924 1.00 89.62 111 GLN A CA 1
ATOM 826 C C . GLN A 1 111 ? 10.239 0.159 7.458 1.00 89.62 111 GLN A C 1
ATOM 828 O O . GLN A 1 111 ? 11.016 1.029 7.088 1.00 89.62 111 GLN A O 1
ATOM 833 N N . MET A 1 112 ? 9.377 0.363 8.451 1.00 90.94 112 MET A N 1
ATOM 834 C CA . MET A 1 112 ? 9.283 1.643 9.158 1.00 90.94 112 MET A CA 1
ATOM 835 C C . MET A 1 112 ? 10.011 1.623 10.517 1.00 90.94 112 MET A C 1
ATOM 837 O O . MET A 1 112 ? 9.999 0.599 11.214 1.00 90.94 112 MET A O 1
ATOM 841 N N . PRO A 1 113 ? 10.606 2.748 10.959 1.00 84.62 113 PRO A N 1
ATOM 842 C CA . PRO A 1 113 ? 11.215 2.868 12.277 1.00 84.62 113 PRO A CA 1
ATOM 843 C C . PRO A 1 113 ? 10.172 2.772 13.400 1.00 84.62 113 PRO A C 1
ATOM 845 O O . PRO A 1 113 ? 9.076 3.332 13.338 1.00 84.62 113 PRO A O 1
ATOM 848 N N . GLY A 1 114 ? 10.540 2.084 14.483 1.00 88.06 114 GLY A N 1
ATOM 849 C CA . GLY A 1 114 ? 9.664 1.872 15.634 1.00 88.06 114 GLY A CA 1
ATOM 850 C C . GLY A 1 114 ? 8.652 0.755 15.387 1.00 88.06 114 GLY A C 1
ATOM 851 O O . GLY A 1 114 ? 8.932 -0.395 15.716 1.00 88.06 114 GLY A O 1
ATOM 852 N N . MET A 1 115 ? 7.481 1.094 14.844 1.00 87.69 115 MET A N 1
ATOM 853 C CA . MET A 1 115 ? 6.431 0.120 14.521 1.00 87.69 115 MET A CA 1
ATOM 854 C C . MET A 1 115 ? 6.538 -0.275 13.047 1.00 87.69 115 MET A C 1
ATOM 856 O O . MET A 1 115 ? 6.231 0.534 12.173 1.00 87.69 115 MET A O 1
ATOM 860 N N . ASN A 1 116 ? 6.954 -1.514 12.783 1.00 89.94 116 ASN A N 1
ATOM 861 C CA . ASN A 1 116 ? 7.101 -2.026 11.419 1.00 89.94 116 ASN A CA 1
ATOM 862 C C . ASN A 1 116 ? 5.739 -2.398 10.795 1.00 89.94 116 ASN A C 1
ATOM 864 O O . ASN A 1 116 ? 4.713 -2.474 11.480 1.00 89.94 116 ASN A O 1
ATOM 868 N N . GLY A 1 117 ? 5.725 -2.683 9.490 1.00 91.19 117 GLY A N 1
ATOM 869 C CA . GLY A 1 117 ? 4.494 -3.035 8.777 1.00 91.19 117 GLY A CA 1
ATOM 870 C C . GLY A 1 117 ? 3.832 -4.328 9.269 1.00 91.19 117 GLY A C 1
ATOM 871 O O . GLY A 1 117 ? 2.608 -4.436 9.262 1.00 91.19 117 GLY A O 1
ATOM 872 N N . ALA A 1 118 ? 4.590 -5.305 9.778 1.00 93.00 118 ALA A N 1
ATOM 873 C CA . ALA A 1 118 ? 3.996 -6.519 10.347 1.00 93.00 118 ALA A CA 1
ATOM 874 C C . ALA A 1 118 ? 3.202 -6.230 11.630 1.00 93.00 118 ALA A C 1
ATOM 876 O O . ALA A 1 118 ? 2.149 -6.830 11.854 1.00 93.00 118 ALA A O 1
ATOM 877 N N . ASP A 1 119 ? 3.689 -5.319 12.469 1.00 95.25 119 ASP A N 1
ATOM 878 C CA . ASP A 1 119 ? 3.025 -4.926 13.710 1.00 95.25 119 ASP A CA 1
ATOM 879 C C . ASP A 1 119 ? 1.736 -4.142 13.422 1.00 95.25 119 ASP A C 1
ATOM 881 O O . ASP A 1 119 ? 0.697 -4.425 14.024 1.00 95.25 119 ASP A O 1
ATOM 885 N N . VAL A 1 120 ? 1.761 -3.244 12.429 1.00 96.38 120 VAL A N 1
ATOM 886 C CA . VAL A 1 120 ? 0.562 -2.539 11.939 1.00 96.38 120 VAL A CA 1
ATOM 887 C C . VAL A 1 120 ? -0.458 -3.522 11.359 1.00 96.38 120 VAL A C 1
ATOM 889 O O . VAL A 1 120 ? -1.632 -3.476 11.724 1.00 96.38 120 VAL A O 1
ATOM 892 N N . ALA A 1 121 ? -0.026 -4.452 10.502 1.00 95.19 121 ALA A N 1
ATOM 893 C CA . ALA A 1 121 ? -0.912 -5.445 9.898 1.00 95.19 121 ALA A CA 1
ATOM 894 C C . ALA A 1 121 ? -1.569 -6.353 10.951 1.00 95.19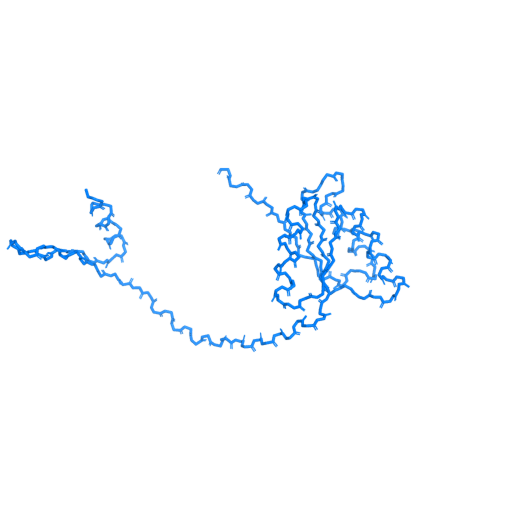 121 ALA A C 1
ATOM 896 O O . ALA A 1 121 ? -2.763 -6.642 10.862 1.00 95.19 121 ALA A O 1
ATOM 897 N N . LYS A 1 122 ? -0.826 -6.761 11.990 1.00 95.81 122 LYS A N 1
ATOM 898 C CA . LYS A 1 122 ? -1.385 -7.508 13.130 1.00 95.81 122 LYS A CA 1
ATOM 899 C C . LYS A 1 122 ? -2.417 -6.687 13.898 1.00 95.81 122 LYS A C 1
ATOM 901 O O . LYS A 1 122 ? -3.463 -7.229 14.246 1.00 95.81 122 LYS A O 1
ATOM 906 N N . ALA A 1 123 ? -2.143 -5.406 14.149 1.00 96.00 123 ALA A N 1
ATOM 907 C CA . ALA A 1 123 ? -3.085 -4.521 14.827 1.00 96.00 123 ALA A CA 1
ATOM 908 C C . ALA A 1 123 ? -4.398 -4.390 14.033 1.00 96.00 123 ALA A C 1
ATOM 910 O O . ALA A 1 123 ? -5.470 -4.597 14.601 1.00 96.00 123 ALA A O 1
ATOM 911 N N . ILE A 1 124 ? -4.311 -4.169 12.715 1.00 95.88 124 ILE A N 1
ATOM 912 C CA . ILE A 1 124 ? -5.465 -4.134 11.798 1.00 95.88 124 ILE A CA 1
ATOM 913 C C . ILE A 1 124 ? -6.241 -5.456 11.839 1.00 95.88 124 ILE A C 1
ATOM 915 O O . ILE A 1 124 ? -7.454 -5.453 12.021 1.00 95.88 124 ILE A O 1
ATOM 919 N N . ALA A 1 125 ? -5.551 -6.595 11.729 1.00 95.12 125 ALA A N 1
ATOM 920 C CA . ALA A 1 125 ? -6.190 -7.911 11.740 1.00 95.12 125 ALA A CA 1
ATOM 921 C C . ALA A 1 125 ? -6.870 -8.244 13.081 1.00 95.12 125 ALA A C 1
ATOM 923 O O . ALA A 1 125 ? -7.849 -8.989 13.107 1.00 95.12 125 ALA A O 1
ATOM 924 N N . SER A 1 126 ? -6.361 -7.704 14.193 1.00 95.81 126 SER A N 1
ATOM 925 C CA . SER A 1 126 ? -6.926 -7.915 15.531 1.00 95.81 126 SER A CA 1
ATOM 926 C C . SER A 1 126 ? -8.170 -7.070 15.824 1.00 95.81 126 SER A C 1
ATOM 928 O O . SER A 1 126 ? -8.941 -7.414 16.721 1.00 95.81 126 SER A O 1
ATOM 930 N N . ASP A 1 127 ? -8.397 -5.992 15.069 1.00 94.50 127 ASP A N 1
ATOM 931 C CA . ASP A 1 127 ? -9.574 -5.141 15.214 1.00 94.50 127 ASP A CA 1
ATOM 932 C C . ASP A 1 127 ? -10.669 -5.570 14.232 1.00 94.50 127 ASP A C 1
ATOM 934 O O . ASP A 1 127 ? -10.552 -5.394 13.023 1.00 94.50 127 ASP A O 1
ATOM 938 N N . SER A 1 128 ? -11.786 -6.081 14.755 1.00 93.56 128 SER A N 1
ATOM 939 C CA . SER A 1 128 ? -12.943 -6.505 13.949 1.00 93.56 128 SER A CA 1
ATOM 940 C C . SER A 1 128 ? -13.526 -5.422 13.029 1.00 93.56 128 SER A C 1
ATOM 942 O O . SER A 1 128 ? -14.206 -5.757 12.063 1.00 93.56 128 SER A O 1
ATOM 944 N N . ARG A 1 129 ? -13.275 -4.137 13.318 1.00 94.38 129 ARG A N 1
ATOM 945 C CA . ARG A 1 129 ? -13.709 -3.006 12.485 1.00 94.38 129 ARG A CA 1
ATOM 946 C C . ARG A 1 129 ? -12.818 -2.821 11.254 1.00 94.38 129 ARG A C 1
ATOM 948 O O . ARG A 1 129 ? -13.262 -2.228 10.278 1.00 94.38 129 ARG A O 1
ATOM 955 N N . LEU A 1 130 ? -11.570 -3.289 11.320 1.00 95.31 130 LEU A N 1
ATOM 956 C CA . LEU A 1 130 ? -10.527 -3.067 10.313 1.00 95.31 130 LEU A CA 1
ATOM 957 C C . LEU A 1 130 ? -10.100 -4.360 9.604 1.00 95.31 130 LEU A C 1
ATOM 959 O O . LEU A 1 130 ? -9.531 -4.300 8.520 1.00 95.31 130 LEU A O 1
ATOM 963 N N . SER A 1 131 ? -10.379 -5.527 10.187 1.00 94.06 131 SER A N 1
ATOM 964 C CA . SER A 1 131 ? -9.869 -6.827 9.734 1.00 94.06 131 SER A CA 1
ATOM 965 C C . SER A 1 131 ? -10.332 -7.253 8.338 1.00 94.06 131 SER A C 1
ATOM 967 O O . SER A 1 131 ? -9.712 -8.125 7.732 1.00 94.06 131 SER A O 1
ATOM 969 N N . SER A 1 132 ? -11.400 -6.648 7.811 1.00 93.81 132 SER A N 1
ATOM 970 C CA . SER A 1 132 ? -11.870 -6.867 6.440 1.00 93.81 132 SER A CA 1
ATOM 971 C C . SER A 1 132 ? -11.166 -5.995 5.400 1.00 93.81 132 SER A C 1
ATOM 973 O O . SER A 1 132 ? -11.359 -6.221 4.207 1.00 93.81 132 SER A O 1
ATOM 975 N N . ILE A 1 133 ? -10.400 -4.984 5.822 1.00 96.00 133 ILE A N 1
ATOM 976 C CA . ILE A 1 133 ? -9.720 -4.065 4.909 1.00 96.00 133 ILE A CA 1
ATOM 977 C C . ILE A 1 133 ? -8.506 -4.791 4.311 1.00 96.00 133 IL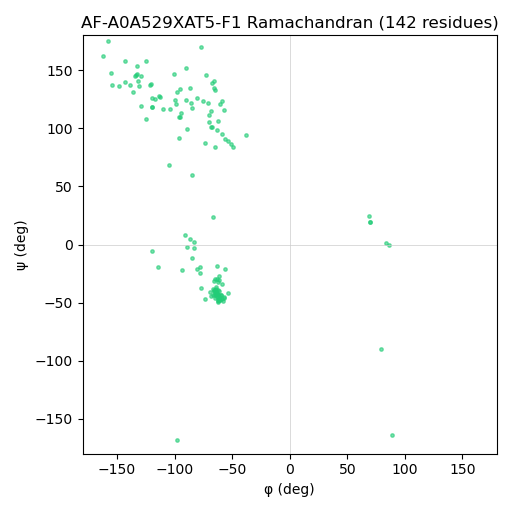E A C 1
ATOM 979 O O . ILE A 1 133 ? -7.649 -5.268 5.061 1.00 96.00 133 ILE A O 1
ATOM 983 N N . PRO A 1 134 ? -8.391 -4.888 2.976 1.00 95.50 134 PRO A N 1
ATOM 984 C CA . PRO A 1 134 ? -7.224 -5.481 2.346 1.00 95.50 134 PRO A CA 1
ATOM 985 C C . PRO A 1 134 ? -5.974 -4.636 2.619 1.00 95.50 134 PRO A C 1
ATOM 987 O O . PRO A 1 134 ? -5.970 -3.415 2.442 1.00 95.50 134 PRO A O 1
ATOM 990 N N . VAL A 1 135 ? -4.897 -5.312 3.025 1.00 96.62 135 VAL A N 1
ATOM 991 C CA . VAL A 1 135 ? -3.581 -4.709 3.259 1.00 96.62 135 VAL A CA 1
ATOM 992 C C . VAL A 1 135 ? -2.619 -5.185 2.174 1.00 96.62 135 VAL A C 1
ATOM 994 O O . VAL A 1 135 ? -2.322 -6.376 2.073 1.00 96.62 135 VAL A O 1
ATOM 997 N N . VAL A 1 136 ? -2.126 -4.247 1.369 1.00 95.44 136 VAL A N 1
ATOM 998 C CA . VAL A 1 136 ? -1.061 -4.451 0.388 1.00 95.44 136 VAL A CA 1
ATOM 999 C C . VAL A 1 136 ? 0.252 -4.046 1.036 1.00 95.44 136 VAL A C 1
ATOM 1001 O O . VAL A 1 136 ? 0.494 -2.871 1.302 1.00 95.44 136 VAL A O 1
ATOM 1004 N N . LEU A 1 137 ? 1.094 -5.034 1.308 1.00 93.75 137 LEU A N 1
ATOM 1005 C CA . LEU A 1 137 ? 2.394 -4.810 1.915 1.00 93.75 137 LEU A CA 1
ATOM 1006 C C . LEU A 1 137 ? 3.425 -4.482 0.824 1.00 93.75 137 LEU A C 1
ATOM 1008 O O . LEU A 1 137 ? 3.640 -5.289 -0.083 1.00 93.75 137 LEU A O 1
ATOM 1012 N N . LEU A 1 138 ? 4.063 -3.319 0.914 1.00 90.75 138 LEU A N 1
ATOM 1013 C CA . LEU A 1 138 ? 5.208 -2.961 0.087 1.00 90.75 138 LEU A CA 1
ATOM 1014 C C . LEU A 1 138 ? 6.483 -3.400 0.798 1.00 90.75 138 LEU A C 1
ATOM 1016 O O . LEU A 1 138 ? 6.736 -3.050 1.948 1.00 90.75 138 LEU A O 1
ATOM 1020 N N . THR A 1 139 ? 7.280 -4.203 0.105 1.00 81.94 139 THR A N 1
ATOM 1021 C CA . THR A 1 139 ? 8.601 -4.613 0.574 1.00 81.94 139 THR A CA 1
ATOM 1022 C C . THR A 1 139 ? 9.626 -4.144 -0.435 1.00 81.94 139 THR A C 1
ATOM 1024 O O . THR A 1 139 ? 9.615 -4.598 -1.582 1.00 81.94 139 THR A O 1
ATOM 1027 N N . SER A 1 140 ? 10.533 -3.276 -0.010 1.00 70.31 140 SER A N 1
ATOM 1028 C CA . SER A 1 140 ? 11.737 -2.991 -0.780 1.00 70.31 140 SER A CA 1
ATOM 1029 C C . SER A 1 140 ? 12.619 -4.235 -0.766 1.00 70.31 140 SER A C 1
ATOM 1031 O O . SER A 1 140 ? 13.075 -4.683 0.286 1.00 70.31 140 SER A O 1
ATOM 1033 N N . VAL A 1 141 ? 12.808 -4.840 -1.935 1.00 60.19 141 VAL A N 1
ATOM 1034 C CA . VAL A 1 141 ? 13.810 -5.887 -2.117 1.00 60.19 141 VAL A CA 1
ATOM 1035 C C . VAL A 1 141 ? 15.090 -5.163 -2.507 1.00 60.19 141 VAL A C 1
ATOM 1037 O O . VAL A 1 141 ? 15.237 -4.770 -3.663 1.00 60.19 141 VAL A O 1
ATOM 1040 N N . ASP A 1 142 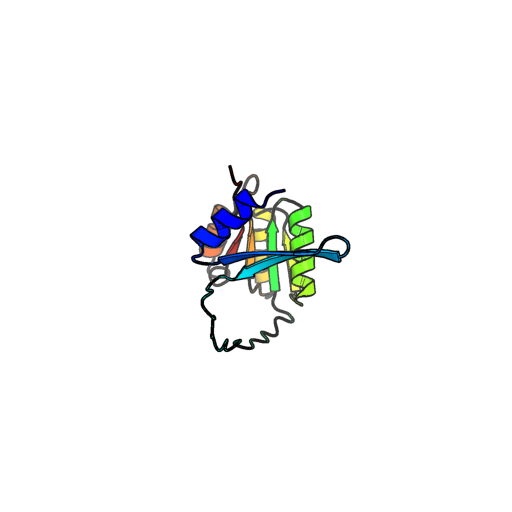? 16.001 -4.950 -1.560 1.00 51.19 142 ASP A N 1
ATOM 1041 C CA . ASP A 1 142 ? 17.375 -4.616 -1.927 1.00 51.19 142 ASP A CA 1
ATOM 1042 C C . ASP A 1 142 ? 17.927 -5.815 -2.711 1.00 51.19 142 ASP A C 1
ATOM 1044 O O . ASP A 1 142 ? 18.150 -6.897 -2.161 1.00 51.19 142 ASP A O 1
ATOM 1048 N N . GLN A 1 143 ? 18.068 -5.653 -4.030 1.00 38.06 143 GLN A N 1
ATOM 1049 C CA . GLN A 1 143 ? 18.852 -6.574 -4.843 1.00 38.06 143 GLN A CA 1
ATOM 1050 C C . GLN A 1 143 ? 20.314 -6.413 -4.425 1.00 38.06 143 GLN A C 1
ATOM 1052 O O . GLN A 1 143 ? 20.969 -5.440 -4.796 1.00 38.06 143 GLN A O 1
ATOM 1057 N N . VAL A 1 144 ? 20.778 -7.359 -3.608 1.00 38.44 144 VAL A N 1
ATOM 1058 C CA . VAL A 1 144 ? 22.198 -7.600 -3.319 1.00 38.44 144 VAL A CA 1
ATOM 1059 C C . VAL A 1 144 ? 22.915 -8.065 -4.583 1.00 38.44 144 VAL A C 1
ATOM 1061 O O . VAL A 1 144 ? 22.335 -8.911 -5.304 1.00 38.44 144 VAL A O 1
#